Protein AF-A0A261BDX4-F1 (afdb_monomer_lite)

Secondary structure (DSSP, 8-state):
-----TTS---TTSHHHHH-SEEEEE--S---HHHHHHHHH---SEEEEE-S---HHHHHHHHHHHHHTTPPTT-EEEEE--TTTHHHHHHHHHHHHH----S---GGG-SEEEEEEETTEEEEEEEETTTTEEEEEEEETT---

pLDDT: mean 82.0, std 14.32, range [37.09, 96.88]

Organism: NCBI:txid1503980

Sequence (145 aa):
MFTSDLYDFIDLDHSIVHSSKNVVLSMNGTFTDASLLRLARLPNKDILFNCLLWEHDGIVDHIKYWIKNRKSVGTKSSFLFASHRLPRVLFKLWQQFNDTNLQEMDERSISSFTIPINSQSKICVYGVDEPKRLVVEVLSAMESI

Foldseek 3Di:
DDDDDPPDDPPCVDPCQQPDQEEEDQDDDDDDLVNLLSVLPRLHQYYEDNDADDDLVSVLSSVVSCLVVVPDASRKYKYFHDQPCVLVSQQVNCCVQVVDPDDDDDSNVDQWDWHDSDQFKIWIWGFDVVRTIIMTGIHTPPDDD

InterPro domains:
  IPR021942 Protein of unknown function DUF3557 [PF12078] (8-79)
  IPR021942 Protein of unknown function DUF3557 [PTHR31379] (11-138)

Radius of gyration: 15.18 Å; chains: 1; bounding box: 35×32×43 Å

Structure (mmCIF, N/CA/C/O backbone):
data_AF-A0A261BDX4-F1
#
_entry.id   AF-A0A261BDX4-F1
#
loop_
_atom_site.group_PDB
_atom_site.id
_atom_site.type_symbol
_atom_site.label_atom_id
_atom_site.label_alt_id
_atom_site.label_comp_id
_atom_site.label_asym_id
_atom_site.label_entity_id
_atom_site.label_seq_id
_atom_site.pdbx_PDB_ins_code
_atom_site.Cartn_x
_atom_site.Cartn_y
_atom_site.Cartn_z
_atom_site.occupancy
_atom_site.B_iso_or_equiv
_atom_site.auth_seq_id
_atom_site.auth_comp_id
_atom_site.auth_asym_id
_atom_site.auth_atom_id
_atom_site.pdbx_PDB_model_num
ATOM 1 N N . MET A 1 1 ? 4.383 -15.586 -15.333 1.00 39.06 1 MET A N 1
ATOM 2 C CA . MET A 1 1 ? 4.923 -14.324 -14.790 1.00 39.06 1 MET A CA 1
ATOM 3 C C . MET A 1 1 ? 5.216 -13.445 -15.991 1.00 39.06 1 MET A C 1
ATOM 5 O O . MET A 1 1 ? 5.980 -13.882 -16.837 1.00 39.06 1 MET A O 1
ATOM 9 N N . PHE A 1 2 ? 4.520 -12.317 -16.143 1.00 40.88 2 PHE A N 1
ATOM 10 C CA . PHE A 1 2 ? 4.769 -11.376 -17.241 1.00 40.88 2 PHE A CA 1
ATOM 11 C C . PHE A 1 2 ? 5.852 -10.393 -16.792 1.00 40.88 2 PHE A C 1
ATOM 13 O O . PHE A 1 2 ? 5.712 -9.784 -15.734 1.00 40.88 2 PHE A O 1
ATOM 20 N N . THR A 1 3 ? 6.933 -10.279 -17.560 1.00 37.91 3 THR A N 1
ATOM 21 C CA . THR A 1 3 ? 8.023 -9.318 -17.338 1.00 37.91 3 THR A CA 1
ATOM 22 C C . THR A 1 3 ? 8.341 -8.649 -18.673 1.00 37.91 3 THR A C 1
ATOM 24 O O . THR A 1 3 ? 8.559 -9.355 -19.653 1.00 37.91 3 THR A O 1
ATOM 27 N N . SER A 1 4 ? 8.329 -7.316 -18.714 1.00 40.97 4 SER A N 1
ATOM 28 C CA . SER A 1 4 ? 8.647 -6.497 -19.893 1.00 40.97 4 SER A CA 1
ATOM 29 C C . SER A 1 4 ? 9.769 -5.531 -19.532 1.00 40.97 4 SER A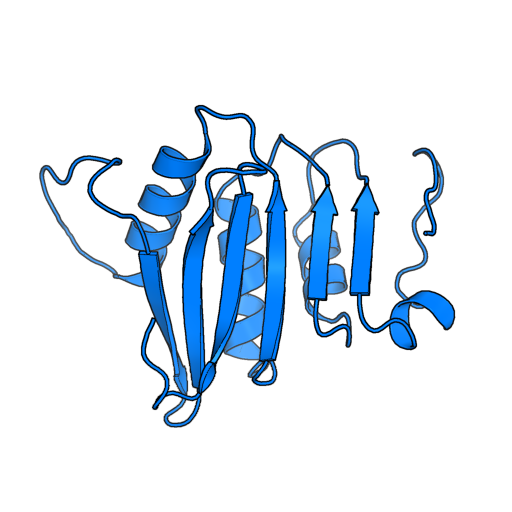 C 1
ATOM 31 O O . SER A 1 4 ? 9.707 -4.916 -18.465 1.00 40.97 4 SER A O 1
ATOM 33 N N . ASP A 1 5 ? 10.760 -5.388 -20.412 1.00 37.09 5 ASP A N 1
ATOM 34 C CA . ASP A 1 5 ? 11.854 -4.425 -20.261 1.00 37.09 5 ASP A CA 1
ATOM 35 C C . ASP A 1 5 ? 11.446 -3.039 -20.804 1.00 37.09 5 ASP A C 1
ATOM 37 O O . ASP A 1 5 ? 10.697 -2.915 -21.773 1.00 37.09 5 ASP A O 1
ATOM 41 N N . LEU A 1 6 ? 11.883 -1.982 -20.110 1.00 48.84 6 LEU A N 1
ATOM 42 C CA . LEU A 1 6 ? 11.364 -0.614 -20.213 1.00 48.84 6 LEU A CA 1
ATOM 43 C C . LEU A 1 6 ? 11.908 0.182 -21.413 1.00 48.84 6 LEU A C 1
ATOM 45 O O . LEU A 1 6 ? 12.952 0.815 -21.306 1.00 48.84 6 LEU A O 1
ATOM 49 N N . TYR A 1 7 ? 11.118 0.239 -22.484 1.00 44.53 7 TYR A N 1
ATOM 50 C CA . TYR A 1 7 ? 10.762 1.477 -23.214 1.00 44.53 7 TYR A CA 1
ATOM 51 C C . TYR A 1 7 ? 9.301 1.455 -23.703 1.00 44.53 7 TYR A C 1
ATOM 53 O O . TY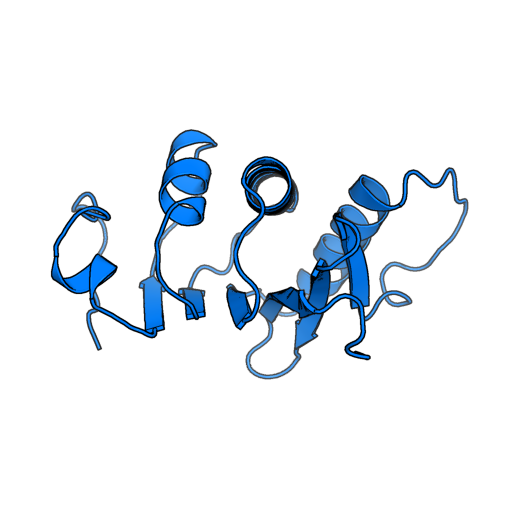R A 1 7 ? 8.776 2.484 -24.131 1.00 44.53 7 TYR A O 1
ATOM 61 N N . ASP A 1 8 ? 8.621 0.314 -23.572 1.00 50.09 8 ASP A N 1
ATOM 62 C CA . ASP A 1 8 ? 7.213 0.166 -23.906 1.00 50.09 8 ASP A CA 1
ATOM 63 C C . ASP A 1 8 ? 6.320 0.717 -22.789 1.00 50.09 8 ASP A C 1
ATOM 65 O O . ASP A 1 8 ? 6.452 0.382 -21.607 1.00 50.09 8 ASP A O 1
ATOM 69 N N . PHE A 1 9 ? 5.382 1.582 -23.173 1.00 62.47 9 PHE A N 1
ATOM 70 C CA . PHE A 1 9 ? 4.277 1.993 -22.316 1.00 62.47 9 PHE A CA 1
ATOM 71 C C . PHE A 1 9 ? 3.510 0.729 -21.900 1.00 62.47 9 PHE A C 1
ATOM 73 O O . PHE A 1 9 ? 2.918 0.062 -22.745 1.00 62.47 9 PHE A O 1
ATOM 80 N N . ILE A 1 10 ? 3.506 0.387 -20.607 1.00 69.94 10 ILE A N 1
ATOM 81 C CA . ILE A 1 10 ? 2.668 -0.711 -20.114 1.00 69.94 10 ILE A CA 1
ATOM 82 C C . ILE A 1 10 ? 1.207 -0.316 -20.342 1.00 69.94 10 ILE A C 1
ATOM 84 O O . ILE A 1 10 ? 0.717 0.667 -19.770 1.00 69.94 10 ILE A O 1
ATOM 88 N N . ASP A 1 11 ? 0.505 -1.094 -21.163 1.00 79.38 11 ASP A N 1
ATOM 89 C CA . ASP A 1 11 ? -0.940 -0.980 -21.302 1.00 79.38 11 ASP A CA 1
ATOM 90 C C . ASP A 1 11 ? -1.621 -1.585 -20.068 1.00 79.38 11 ASP A C 1
ATOM 92 O O . ASP A 1 11 ? -1.895 -2.783 -19.983 1.00 79.38 11 ASP A O 1
ATOM 96 N N . LEU A 1 12 ? -1.858 -0.732 -19.070 1.00 80.44 12 LEU A N 1
ATOM 97 C CA . LEU A 1 12 ? -2.562 -1.099 -17.841 1.00 80.44 12 LEU A CA 1
ATOM 98 C C . LEU A 1 12 ? -4.027 -1.484 -18.088 1.00 80.44 12 LEU A C 1
ATOM 100 O O . LEU A 1 12 ? -4.613 -2.139 -17.231 1.00 80.44 12 LEU A O 1
ATOM 104 N N . ASP A 1 13 ? -4.589 -1.099 -19.237 1.00 83.12 13 ASP A N 1
ATOM 105 C CA . ASP A 1 13 ? -5.966 -1.388 -19.629 1.00 83.12 13 ASP A CA 1
ATOM 106 C C . ASP A 1 13 ? -6.067 -2.711 -20.424 1.00 83.12 13 ASP A C 1
ATOM 108 O O . ASP A 1 13 ? -7.161 -3.155 -20.789 1.00 83.12 13 ASP A O 1
ATOM 112 N N . HIS A 1 14 ? -4.938 -3.396 -20.643 1.00 86.00 14 HIS A N 1
ATOM 113 C CA . HIS A 1 14 ? -4.902 -4.691 -21.309 1.00 86.00 14 HIS A CA 1
ATOM 114 C C . HIS A 1 14 ? -5.667 -5.754 -20.500 1.00 86.00 14 HIS A C 1
ATOM 116 O O . HIS A 1 14 ? -5.492 -5.904 -19.287 1.00 86.00 14 HIS A O 1
ATOM 122 N N . SER A 1 15 ? -6.468 -6.571 -21.192 1.00 86.62 15 SER A N 1
ATOM 123 C CA . SER A 1 15 ? -7.354 -7.586 -20.590 1.00 86.62 15 SER A CA 1
ATOM 124 C C . SER A 1 15 ? -6.649 -8.495 -19.578 1.00 86.62 15 SER A C 1
ATOM 126 O O . SER A 1 15 ? -7.189 -8.773 -18.509 1.00 86.62 15 SER A O 1
ATOM 128 N N . ILE A 1 16 ? -5.413 -8.899 -19.883 1.00 87.25 16 ILE A N 1
ATOM 129 C CA . ILE A 1 16 ? -4.600 -9.756 -19.015 1.00 87.25 16 ILE A CA 1
ATOM 130 C C . ILE A 1 16 ? -4.238 -9.110 -17.677 1.00 87.25 16 ILE A C 1
ATOM 132 O O . ILE A 1 16 ? -4.145 -9.807 -16.666 1.00 87.25 16 ILE A O 1
ATOM 136 N N . VAL A 1 17 ? -4.053 -7.787 -17.651 1.00 85.38 17 VAL A N 1
ATOM 137 C CA . VAL A 1 17 ? -3.796 -7.043 -16.418 1.00 85.38 17 VAL A CA 1
ATOM 138 C C . VAL A 1 17 ? -5.065 -7.084 -15.580 1.00 85.38 17 VAL A C 1
ATOM 140 O O . VAL A 1 17 ? -5.015 -7.496 -14.427 1.00 85.38 17 VAL A O 1
ATOM 143 N N . HIS A 1 18 ? -6.221 -6.782 -16.173 1.00 87.19 18 HIS A N 1
ATOM 144 C CA . HIS A 1 18 ? -7.503 -6.760 -15.465 1.00 87.19 18 HIS A CA 1
ATOM 145 C C . HIS A 1 18 ? -7.959 -8.134 -14.955 1.00 87.19 18 HIS A C 1
ATOM 147 O O . HIS A 1 18 ? -8.551 -8.217 -13.880 1.00 87.19 18 HIS A O 1
ATOM 153 N N . SER A 1 19 ? -7.685 -9.213 -15.693 1.00 87.88 19 SER A N 1
ATOM 154 C CA . SER A 1 19 ? -8.077 -10.571 -15.296 1.00 87.88 19 SER A CA 1
ATOM 155 C C . SER A 1 19 ? -7.135 -11.209 -14.273 1.00 87.88 19 SER A C 1
ATOM 157 O O . SER A 1 19 ? -7.466 -12.239 -13.686 1.00 87.88 19 SER A O 1
ATOM 159 N N . SER A 1 20 ? -5.938 -10.653 -14.076 1.00 89.44 20 SER A N 1
ATOM 160 C CA . SER A 1 20 ? -4.945 -11.231 -13.171 1.00 89.44 20 SER A CA 1
ATOM 161 C C . SER A 1 20 ? -5.326 -11.011 -11.708 1.00 89.44 20 SER A C 1
ATOM 163 O O . SER A 1 20 ? -5.730 -9.927 -11.301 1.00 89.44 20 SER A O 1
ATOM 165 N N . LYS A 1 21 ? -5.149 -12.022 -10.855 1.00 87.31 21 LYS A N 1
ATOM 166 C CA . LYS A 1 21 ? -5.317 -11.827 -9.404 1.00 87.31 21 LYS A CA 1
ATOM 167 C C . LYS A 1 21 ? -4.159 -11.018 -8.810 1.00 87.31 21 LYS A C 1
ATOM 169 O O . LYS A 1 21 ? -4.389 -10.108 -8.014 1.00 87.31 21 LYS A O 1
ATOM 174 N N . ASN A 1 22 ? -2.946 -11.366 -9.240 1.00 90.81 22 ASN A N 1
ATOM 175 C CA . ASN A 1 22 ? -1.688 -10.805 -8.768 1.00 90.81 22 ASN A CA 1
ATOM 176 C C . ASN A 1 22 ? -0.950 -10.168 -9.945 1.00 90.81 22 ASN A C 1
ATOM 178 O O . ASN A 1 22 ? -0.796 -10.812 -10.985 1.00 90.81 22 ASN A O 1
ATOM 182 N N . VAL A 1 23 ? -0.461 -8.945 -9.771 1.00 89.88 23 VAL A N 1
ATOM 183 C CA . VAL A 1 23 ? 0.308 -8.231 -10.796 1.00 89.88 23 VAL A CA 1
ATOM 184 C C . VAL A 1 23 ? 1.650 -7.820 -10.214 1.00 89.88 23 VAL A C 1
ATOM 186 O O . VAL A 1 23 ? 1.712 -7.254 -9.128 1.00 89.88 23 VAL A O 1
ATOM 189 N N . VAL A 1 24 ? 2.730 -8.102 -10.940 1.00 89.88 24 VAL A N 1
ATOM 190 C CA . VAL A 1 24 ? 4.070 -7.605 -10.615 1.00 89.88 24 VAL A CA 1
ATOM 191 C C . VAL A 1 24 ? 4.448 -6.588 -11.673 1.00 89.88 24 VAL A C 1
ATOM 193 O O . VAL A 1 24 ? 4.457 -6.903 -12.859 1.00 89.88 24 VAL A O 1
ATOM 196 N N . LEU A 1 25 ? 4.755 -5.374 -11.239 1.00 84.88 25 LEU A N 1
ATOM 197 C CA . LEU A 1 25 ? 5.161 -4.285 -12.110 1.00 84.88 25 LEU A CA 1
ATOM 198 C C . LEU A 1 25 ? 6.619 -3.943 -11.814 1.00 84.88 25 LEU A C 1
ATOM 200 O O . LEU A 1 25 ? 6.921 -3.285 -10.817 1.00 84.88 25 LEU A O 1
ATOM 204 N N . SER A 1 26 ? 7.515 -4.424 -12.674 1.00 81.12 26 SER A N 1
ATOM 205 C CA . SER A 1 26 ? 8.933 -4.057 -12.671 1.00 81.12 26 SER A CA 1
ATOM 206 C C . SER A 1 26 ? 9.097 -2.758 -13.447 1.00 81.12 26 SER A C 1
ATOM 208 O O . SER A 1 26 ? 8.807 -2.716 -14.638 1.00 81.12 26 SER A O 1
ATOM 210 N N . MET A 1 27 ? 9.489 -1.682 -12.766 1.00 71.44 27 MET A N 1
ATOM 211 C CA . MET A 1 27 ? 9.495 -0.335 -13.346 1.00 71.44 27 MET A CA 1
ATOM 212 C C . MET A 1 27 ? 10.758 0.426 -12.930 1.00 71.44 27 MET A C 1
ATOM 214 O O . MET A 1 27 ? 11.110 0.429 -11.751 1.00 71.44 27 MET A O 1
ATOM 218 N N . ASN A 1 28 ? 11.418 1.102 -13.877 1.00 62.91 28 ASN A N 1
ATOM 219 C CA . ASN A 1 28 ? 12.572 1.965 -13.608 1.00 62.91 28 ASN A CA 1
ATOM 220 C C . ASN A 1 28 ? 12.117 3.420 -13.414 1.00 62.91 28 ASN A C 1
ATOM 222 O O . ASN A 1 28 ? 11.723 4.068 -14.376 1.00 62.91 28 ASN A O 1
ATOM 226 N N . GLY A 1 29 ? 12.258 3.950 -12.196 1.00 58.78 29 GLY A N 1
ATOM 227 C CA . GLY A 1 29 ? 12.254 5.397 -11.937 1.00 58.78 29 GLY A CA 1
ATOM 228 C C . GLY A 1 29 ? 10.893 6.113 -11.931 1.00 58.78 29 GLY A C 1
ATOM 229 O O . GLY A 1 29 ? 9.898 5.625 -12.448 1.00 58.78 29 GLY A O 1
ATOM 230 N N . THR A 1 30 ? 10.902 7.268 -11.256 1.00 55.16 30 THR A N 1
ATOM 231 C CA . THR A 1 30 ? 9.830 8.230 -10.913 1.00 55.16 30 THR A CA 1
ATOM 232 C C . THR A 1 30 ? 8.449 8.049 -11.544 1.00 55.16 30 THR A C 1
ATOM 234 O O . THR A 1 30 ? 8.264 8.176 -12.753 1.00 55.16 30 THR A O 1
ATOM 237 N N . PHE A 1 31 ? 7.447 7.908 -10.676 1.00 62.28 31 PHE A N 1
ATOM 238 C CA . PHE A 1 31 ? 6.046 7.977 -11.062 1.00 62.28 31 PHE A CA 1
ATOM 239 C C . PHE A 1 31 ? 5.589 9.423 -11.127 1.00 62.28 31 PHE A C 1
ATOM 241 O O . PHE A 1 31 ? 5.838 10.199 -10.210 1.00 62.28 31 PHE A O 1
ATOM 248 N N . THR A 1 32 ? 4.867 9.755 -12.188 1.00 64.50 32 THR A N 1
ATOM 249 C CA . THR A 1 32 ? 4.002 10.930 -12.173 1.00 64.50 32 THR A CA 1
ATOM 250 C C . THR A 1 32 ? 2.734 10.605 -11.387 1.00 64.50 32 THR A C 1
ATOM 252 O O . THR A 1 32 ? 2.300 9.446 -11.338 1.00 64.50 32 THR A O 1
ATOM 255 N N . ASP A 1 33 ? 2.086 11.631 -10.843 1.00 61.84 33 ASP A N 1
ATOM 256 C CA . ASP A 1 33 ? 0.779 11.513 -10.185 1.00 61.84 33 ASP A CA 1
ATOM 257 C C . ASP A 1 33 ? -0.239 10.803 -11.096 1.00 61.84 33 ASP A C 1
ATOM 259 O O . ASP A 1 33 ? -1.047 9.991 -10.643 1.00 61.84 33 ASP A O 1
ATOM 263 N N . ALA A 1 34 ? -0.152 11.033 -12.413 1.00 69.81 34 ALA A N 1
ATOM 264 C CA . ALA A 1 34 ? -0.988 10.377 -13.416 1.00 69.81 34 ALA A CA 1
ATOM 265 C C . ALA A 1 34 ? -0.759 8.855 -13.482 1.00 69.81 34 ALA A C 1
ATOM 267 O O . ALA A 1 34 ? -1.727 8.093 -13.555 1.00 69.81 34 ALA A O 1
ATOM 268 N N . SER A 1 35 ? 0.494 8.394 -13.422 1.00 72.50 35 SER A N 1
ATOM 269 C CA . SER A 1 35 ? 0.813 6.962 -13.403 1.00 72.50 35 SER A CA 1
ATOM 270 C C . SER A 1 35 ? 0.314 6.301 -12.119 1.00 72.50 35 SER A C 1
ATOM 272 O O . SER A 1 35 ? -0.338 5.262 -12.186 1.00 72.50 35 SER A O 1
ATOM 274 N N . LEU A 1 36 ? 0.527 6.924 -10.956 1.00 69.00 36 LEU A N 1
ATOM 275 C CA . LEU A 1 36 ? 0.027 6.409 -9.673 1.00 69.00 36 LEU A CA 1
ATOM 276 C C . LEU A 1 36 ? -1.496 6.324 -9.641 1.00 69.00 36 LEU A C 1
ATOM 278 O O . LEU A 1 36 ? -2.048 5.342 -9.146 1.00 69.00 36 LEU A O 1
ATOM 282 N N . LEU A 1 37 ? -2.174 7.312 -10.226 1.00 71.12 37 LEU A N 1
ATOM 283 C CA . LEU A 1 37 ? -3.625 7.330 -10.344 1.00 71.12 37 LEU A CA 1
ATOM 284 C C . LEU A 1 37 ? -4.149 6.171 -11.201 1.00 71.12 37 LEU A C 1
ATOM 286 O O . LEU A 1 37 ? -5.129 5.525 -10.824 1.00 71.12 37 LEU A O 1
ATOM 290 N N . ARG A 1 38 ? -3.503 5.888 -12.341 1.00 79.50 38 ARG A N 1
ATOM 291 C CA . ARG A 1 38 ? -3.841 4.728 -13.185 1.00 79.50 38 ARG A CA 1
ATOM 292 C C . ARG A 1 38 ? -3.593 3.416 -12.445 1.00 79.50 38 ARG A C 1
ATOM 294 O O . ARG A 1 38 ? -4.457 2.547 -12.444 1.00 79.50 38 ARG A O 1
ATOM 301 N N . LEU A 1 39 ? -2.469 3.304 -11.743 1.00 80.88 39 LEU A N 1
ATOM 302 C CA . LEU A 1 39 ? -2.131 2.120 -10.950 1.00 80.88 39 LEU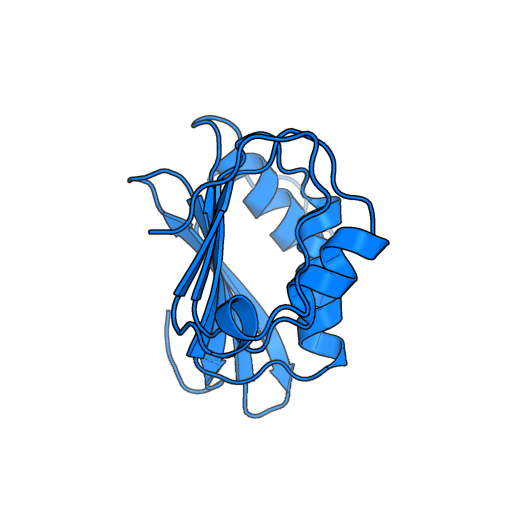 A CA 1
ATOM 303 C C . LEU A 1 39 ? -3.119 1.888 -9.802 1.00 80.88 39 LEU A C 1
ATOM 305 O O . LEU A 1 39 ? -3.497 0.756 -9.518 1.00 80.88 39 LEU A O 1
ATOM 309 N N . ALA A 1 40 ? -3.598 2.951 -9.161 1.00 79.56 40 ALA A N 1
ATOM 310 C CA . ALA A 1 40 ? -4.547 2.840 -8.061 1.00 79.56 40 ALA A CA 1
ATOM 311 C C . ALA A 1 40 ? -5.949 2.368 -8.516 1.00 79.56 40 ALA A C 1
ATOM 313 O O . ALA A 1 40 ? -6.691 1.778 -7.716 1.00 79.56 40 ALA A O 1
ATOM 314 N N . ARG A 1 41 ? -6.292 2.566 -9.801 1.00 84.31 41 ARG A N 1
ATOM 315 C CA . ARG A 1 41 ? -7.539 2.099 -10.443 1.00 84.31 41 ARG A CA 1
ATOM 316 C C . ARG A 1 41 ? -7.558 0.613 -10.761 1.00 84.31 41 ARG A C 1
ATOM 318 O O . ARG A 1 41 ? -8.646 0.072 -10.937 1.00 84.31 41 ARG A O 1
ATOM 325 N N . LEU A 1 42 ? -6.396 -0.033 -10.813 1.00 86.12 42 LEU A N 1
ATOM 326 C CA . LEU A 1 42 ? -6.293 -1.437 -11.181 1.00 86.12 42 LEU A CA 1
ATOM 327 C C . LEU A 1 42 ? -7.239 -2.307 -10.331 1.00 86.12 42 LEU A C 1
ATOM 329 O O . LEU A 1 42 ? -7.269 -2.154 -9.100 1.00 86.12 42 LEU A O 1
ATOM 333 N N . PRO A 1 43 ? -8.022 -3.211 -10.950 1.00 84.50 43 PRO A N 1
ATOM 334 C CA . PRO A 1 43 ? -8.991 -4.042 -10.235 1.00 84.50 43 PRO A CA 1
ATOM 335 C C . PRO A 1 43 ? -8.320 -5.158 -9.420 1.00 84.50 43 PRO A C 1
ATOM 337 O O . PRO A 1 43 ? -8.985 -5.853 -8.651 1.00 84.50 43 PRO A O 1
ATOM 340 N N . ASN A 1 44 ? -7.009 -5.338 -9.594 1.00 90.62 44 ASN A N 1
ATOM 341 C CA . ASN A 1 44 ? -6.230 -6.402 -8.983 1.00 90.62 44 ASN A CA 1
ATOM 342 C C . ASN A 1 44 ? -6.250 -6.318 -7.455 1.00 90.62 44 ASN A C 1
ATOM 344 O O . ASN A 1 44 ? -6.219 -5.236 -6.863 1.00 90.62 44 ASN A O 1
ATOM 348 N N . LYS A 1 45 ? -6.272 -7.494 -6.823 1.00 88.00 45 LYS A N 1
ATOM 349 C CA . LYS A 1 45 ? -6.273 -7.618 -5.364 1.00 88.00 45 LYS A CA 1
ATOM 350 C C . LYS A 1 45 ? -4.871 -7.579 -4.772 1.00 88.00 45 LYS A C 1
ATOM 352 O O . LYS A 1 45 ? -4.745 -7.158 -3.634 1.00 88.00 45 LYS A O 1
ATOM 357 N N . ASP A 1 46 ? -3.843 -7.986 -5.511 1.00 93.31 46 ASP A N 1
ATOM 358 C CA . ASP A 1 46 ? -2.457 -7.955 -5.037 1.00 93.31 46 ASP A CA 1
ATOM 359 C C . ASP A 1 46 ? -1.546 -7.375 -6.121 1.00 93.31 46 ASP A C 1
ATOM 361 O O . ASP A 1 46 ? -1.426 -7.937 -7.214 1.00 93.31 46 ASP A O 1
ATOM 365 N N . ILE A 1 47 ? -0.936 -6.227 -5.843 1.00 91.38 47 ILE A N 1
ATOM 366 C CA . ILE A 1 47 ? -0.005 -5.568 -6.758 1.00 91.38 47 ILE A CA 1
ATOM 367 C C . ILE A 1 47 ? 1.348 -5.449 -6.068 1.00 91.38 47 ILE A C 1
ATOM 369 O O . ILE A 1 47 ? 1.467 -4.830 -5.012 1.00 91.38 47 ILE A O 1
ATOM 373 N N . LEU A 1 48 ? 2.385 -6.005 -6.688 1.00 91.50 48 LEU A N 1
ATOM 374 C CA . LEU A 1 48 ? 3.771 -5.814 -6.287 1.00 91.50 48 LEU A CA 1
ATOM 375 C C . LEU A 1 48 ? 4.444 -4.812 -7.217 1.00 91.50 48 LEU A C 1
ATOM 377 O O . LEU A 1 48 ? 4.660 -5.062 -8.402 1.00 91.50 48 LEU A O 1
ATOM 381 N N . PHE A 1 49 ? 4.840 -3.699 -6.634 1.00 88.50 49 PHE A N 1
ATOM 382 C CA . PHE A 1 49 ? 5.634 -2.668 -7.254 1.00 88.50 49 PHE A CA 1
ATOM 383 C C . PHE A 1 49 ? 7.126 -2.971 -7.067 1.00 88.50 49 PHE A C 1
ATOM 385 O O . PHE A 1 49 ? 7.729 -2.667 -6.032 1.00 88.50 49 PHE A O 1
ATOM 392 N N . ASN A 1 50 ? 7.721 -3.595 -8.084 1.00 86.75 50 ASN A N 1
ATOM 393 C CA . ASN A 1 50 ? 9.124 -3.994 -8.111 1.00 86.75 50 ASN A CA 1
ATOM 394 C C . ASN A 1 50 ? 10.003 -2.842 -8.629 1.00 86.75 50 ASN A C 1
ATOM 396 O O . ASN A 1 50 ? 10.484 -2.839 -9.760 1.00 86.75 50 ASN A O 1
ATOM 400 N N . CYS A 1 51 ? 10.156 -1.829 -7.781 1.00 79.06 51 CYS A N 1
ATOM 401 C CA . CYS A 1 51 ? 11.068 -0.696 -7.932 1.00 79.06 51 CYS A CA 1
ATOM 402 C C . CYS A 1 51 ? 11.623 -0.375 -6.540 1.00 79.06 51 CYS A C 1
ATOM 404 O O . CYS A 1 51 ? 10.907 -0.563 -5.565 1.00 79.06 51 CYS A O 1
ATOM 406 N N . LEU A 1 52 ? 12.872 0.088 -6.424 1.00 80.94 52 LEU A N 1
ATOM 407 C CA . LEU A 1 52 ? 13.519 0.359 -5.126 1.00 80.94 52 LEU A CA 1
ATOM 408 C C . LEU A 1 52 ? 13.574 1.853 -4.760 1.00 80.94 52 LEU A C 1
ATOM 410 O O . LEU A 1 52 ? 14.087 2.213 -3.698 1.00 80.94 52 LEU A O 1
ATOM 414 N N . LEU A 1 53 ? 13.080 2.724 -5.645 1.00 78.31 53 LEU A N 1
ATOM 415 C CA . LEU A 1 53 ? 13.251 4.180 -5.584 1.00 78.31 53 LEU A CA 1
ATOM 416 C C . LEU A 1 53 ? 11.943 4.921 -5.267 1.00 78.31 53 LEU A C 1
ATOM 418 O O . LEU A 1 53 ? 11.702 6.008 -5.784 1.00 78.31 53 LEU A O 1
ATOM 422 N N . TRP A 1 54 ? 11.088 4.338 -4.429 1.00 80.19 54 TRP A N 1
ATOM 423 C CA . TRP A 1 54 ? 9.837 4.979 -4.027 1.00 80.19 54 TRP A CA 1
ATOM 424 C C . TRP A 1 54 ? 10.079 6.161 -3.089 1.00 80.19 54 TRP A C 1
ATOM 426 O O . TRP A 1 54 ? 10.765 6.044 -2.069 1.00 80.19 54 TRP A O 1
ATOM 436 N N . GLU A 1 55 ? 9.454 7.287 -3.418 1.00 82.88 55 GLU A N 1
ATOM 437 C CA . GLU A 1 55 ? 9.299 8.421 -2.514 1.00 82.88 55 GLU A CA 1
ATOM 438 C C . GLU A 1 55 ? 7.955 8.341 -1.788 1.00 82.88 55 GLU A C 1
ATOM 440 O O . GLU A 1 55 ? 6.970 7.823 -2.316 1.00 82.88 55 GLU A O 1
ATOM 445 N N . HIS A 1 56 ? 7.919 8.867 -0.563 1.00 86.19 56 HIS A N 1
ATOM 446 C CA . HIS A 1 56 ? 6.717 8.852 0.271 1.00 86.19 56 HIS A CA 1
ATOM 447 C C . HIS A 1 56 ? 5.517 9.565 -0.374 1.00 86.19 56 HIS A C 1
ATOM 449 O O . HIS A 1 56 ? 4.413 9.039 -0.287 1.00 86.19 56 HIS A O 1
ATOM 455 N N . ASP A 1 57 ? 5.728 10.693 -1.063 1.00 85.44 57 ASP A N 1
ATOM 456 C CA . ASP A 1 57 ? 4.658 11.504 -1.666 1.00 85.44 57 ASP A CA 1
ATOM 457 C C . ASP A 1 57 ? 3.797 10.690 -2.642 1.00 85.44 57 ASP A C 1
ATOM 459 O O . ASP A 1 57 ? 2.572 10.678 -2.546 1.00 85.44 57 ASP A O 1
ATOM 463 N N . GLY A 1 58 ? 4.429 9.883 -3.499 1.00 83.75 58 GLY A N 1
ATOM 464 C CA . GLY A 1 58 ? 3.693 9.034 -4.435 1.00 83.75 58 GLY A CA 1
ATOM 465 C C . GLY A 1 58 ? 2.849 7.952 -3.746 1.00 83.75 58 GLY A C 1
ATOM 466 O O . GLY A 1 58 ? 1.763 7.596 -4.207 1.00 83.75 58 GLY A O 1
ATOM 467 N N . ILE A 1 59 ? 3.315 7.440 -2.604 1.00 89.25 59 ILE A N 1
ATOM 468 C CA . ILE A 1 59 ? 2.559 6.466 -1.805 1.00 89.25 59 ILE A CA 1
ATOM 469 C C . ILE A 1 59 ? 1.406 7.164 -1.068 1.00 89.25 59 ILE A C 1
ATOM 471 O O . ILE A 1 59 ? 0.313 6.599 -0.984 1.00 89.25 59 ILE A O 1
ATOM 475 N N . VAL A 1 60 ? 1.602 8.402 -0.595 1.00 90.69 60 VAL A N 1
ATOM 476 C CA . VAL A 1 60 ? 0.527 9.233 -0.024 1.00 90.69 60 VAL A CA 1
ATOM 477 C C . VAL A 1 60 ? -0.603 9.403 -1.036 1.00 90.69 60 VAL A C 1
ATOM 479 O O . VAL A 1 60 ? -1.761 9.167 -0.692 1.00 90.69 60 VAL A O 1
ATOM 482 N N . ASP A 1 61 ? -0.292 9.753 -2.283 1.00 87.75 61 ASP A N 1
ATOM 483 C CA . ASP A 1 61 ? -1.311 9.959 -3.317 1.00 87.75 61 ASP A CA 1
ATOM 484 C C . ASP A 1 61 ? -2.039 8.668 -3.693 1.00 87.75 61 ASP A C 1
ATOM 486 O O . ASP A 1 61 ? -3.265 8.663 -3.858 1.00 87.75 61 ASP A O 1
ATOM 490 N N . HIS A 1 62 ? -1.317 7.545 -3.736 1.00 89.00 62 HIS A N 1
ATOM 491 C CA . HIS A 1 62 ? -1.916 6.223 -3.907 1.00 89.00 62 HIS A CA 1
ATOM 492 C C . HIS A 1 62 ? -2.941 5.915 -2.800 1.00 89.00 62 HIS A C 1
ATOM 494 O O . HIS A 1 62 ? -4.080 5.532 -3.088 1.00 89.00 62 HIS A O 1
ATOM 500 N N . ILE A 1 63 ? -2.569 6.142 -1.536 1.00 93.12 63 ILE A N 1
ATOM 501 C CA . ILE A 1 63 ? -3.436 5.934 -0.369 1.00 93.12 63 ILE A CA 1
ATOM 502 C C . ILE A 1 63 ? -4.637 6.890 -0.397 1.00 93.12 63 ILE A C 1
ATOM 504 O O . ILE A 1 63 ? -5.778 6.451 -0.243 1.00 93.12 63 ILE A O 1
ATOM 508 N N . LYS A 1 64 ? -4.420 8.188 -0.651 1.00 92.25 64 LYS A N 1
ATOM 509 C CA . LYS A 1 64 ? -5.497 9.188 -0.766 1.00 92.25 64 LYS A CA 1
ATOM 510 C C . LYS A 1 64 ? -6.498 8.807 -1.852 1.00 92.25 64 LYS A C 1
ATOM 512 O O . LYS A 1 64 ? -7.707 8.943 -1.651 1.00 92.25 64 LYS A O 1
ATOM 517 N N . TYR A 1 65 ? -6.026 8.283 -2.984 1.00 90.56 65 TYR A N 1
ATOM 518 C CA . TYR A 1 65 ? -6.915 7.775 -4.022 1.00 90.56 65 TYR A CA 1
ATOM 519 C C . TYR A 1 65 ? -7.744 6.584 -3.535 1.00 90.56 65 TYR A C 1
ATOM 521 O O . TYR A 1 65 ? -8.955 6.549 -3.765 1.00 90.56 65 TYR A O 1
ATOM 529 N N . TRP A 1 66 ? -7.136 5.620 -2.843 1.00 93.56 66 TRP A N 1
ATOM 530 C CA . TRP A 1 66 ? -7.867 4.483 -2.276 1.00 93.56 66 TRP A CA 1
ATOM 531 C C . TRP A 1 66 ? -8.940 4.911 -1.277 1.00 93.56 66 TRP A C 1
ATOM 533 O O . TRP A 1 66 ? -10.055 4.393 -1.342 1.00 93.56 66 TRP A O 1
ATOM 543 N N . ILE A 1 67 ? -8.642 5.891 -0.421 1.00 93.75 67 ILE A N 1
ATOM 544 C CA . ILE A 1 67 ? -9.614 6.479 0.510 1.00 93.75 67 ILE A CA 1
ATOM 545 C C . ILE A 1 67 ? -10.767 7.118 -0.271 1.00 93.75 67 ILE A C 1
ATOM 547 O O . ILE A 1 67 ? -11.928 6.754 -0.074 1.00 93.75 67 ILE A O 1
ATOM 551 N N . LYS A 1 68 ? -10.453 8.013 -1.218 1.00 92.69 68 LYS A N 1
ATOM 552 C CA . LYS A 1 68 ? -11.445 8.740 -2.027 1.00 92.69 68 LYS A CA 1
ATOM 553 C C . LYS A 1 68 ? -12.401 7.803 -2.770 1.00 92.69 68 LYS A C 1
ATOM 555 O O . LYS A 1 68 ? -13.590 8.093 -2.861 1.00 92.69 68 LYS A O 1
ATOM 560 N N . ASN A 1 69 ? -11.890 6.692 -3.297 1.00 90.75 69 ASN A N 1
ATOM 561 C CA . ASN A 1 69 ? -12.665 5.754 -4.116 1.00 90.75 69 ASN A CA 1
ATOM 562 C C . ASN A 1 69 ? -13.153 4.529 -3.335 1.00 90.75 69 ASN A C 1
ATOM 564 O O . ASN A 1 69 ? -13.694 3.611 -3.943 1.00 90.75 69 ASN A O 1
ATOM 568 N N . ARG A 1 70 ? -12.968 4.506 -2.007 1.00 91.94 70 ARG A N 1
ATOM 569 C CA . ARG A 1 70 ? -13.362 3.396 -1.129 1.00 91.94 70 ARG A CA 1
ATOM 570 C C . ARG A 1 70 ? -12.878 2.047 -1.659 1.00 91.94 70 ARG A C 1
ATOM 572 O O . ARG A 1 70 ? -13.680 1.148 -1.920 1.00 91.94 70 ARG A O 1
ATOM 579 N N . LYS A 1 71 ? -11.562 1.933 -1.868 1.00 93.56 71 LYS A N 1
ATOM 580 C CA . LYS A 1 71 ? -10.931 0.710 -2.381 1.00 93.56 71 LYS A CA 1
ATOM 581 C C . LYS A 1 71 ? -11.444 -0.509 -1.609 1.00 93.56 71 LYS A C 1
ATOM 583 O O . LYS A 1 71 ? -11.619 -0.463 -0.397 1.00 93.56 71 LYS A O 1
ATOM 588 N N . SER A 1 72 ? -11.721 -1.592 -2.330 1.00 92.75 72 SER A N 1
ATOM 589 C CA . SER A 1 72 ? -12.362 -2.776 -1.757 1.00 92.75 72 SER A CA 1
ATOM 590 C C . SER A 1 72 ? -11.484 -3.497 -0.730 1.00 92.75 72 SER A C 1
ATOM 592 O O . SER A 1 72 ? -10.272 -3.599 -0.927 1.00 92.75 72 SER A O 1
ATOM 594 N N . VAL A 1 73 ? -12.105 -4.087 0.292 1.00 94.50 73 VAL A N 1
ATOM 595 C CA . VAL A 1 73 ? -11.437 -4.963 1.271 1.00 94.50 73 VAL A CA 1
ATOM 596 C C . VAL A 1 73 ? -10.717 -6.130 0.578 1.00 94.50 73 VAL A C 1
ATOM 598 O O . VAL A 1 73 ? -11.146 -6.621 -0.479 1.00 94.50 73 VAL A O 1
ATOM 601 N N . GLY A 1 74 ? -9.582 -6.533 1.150 1.00 92.75 74 GLY A N 1
ATOM 602 C CA . GLY A 1 74 ? -8.686 -7.563 0.629 1.00 92.75 74 GLY A CA 1
ATOM 603 C C . GLY A 1 74 ? -7.818 -7.098 -0.541 1.00 92.75 74 GLY A C 1
ATOM 604 O O . GLY A 1 74 ? -7.247 -7.936 -1.234 1.00 92.75 74 GLY A O 1
ATOM 605 N N . THR A 1 75 ? -7.764 -5.789 -0.818 1.00 94.25 75 THR A N 1
ATOM 606 C CA . THR A 1 75 ? -6.830 -5.232 -1.809 1.00 94.25 75 THR A CA 1
ATOM 607 C C . THR A 1 75 ? -5.522 -4.854 -1.130 1.00 94.25 75 THR A C 1
ATOM 609 O O . THR A 1 75 ? -5.543 -4.206 -0.088 1.00 94.25 75 THR A O 1
ATOM 612 N N . LYS A 1 76 ? -4.397 -5.195 -1.752 1.00 95.31 76 LYS A N 1
ATOM 613 C CA . LYS A 1 76 ? -3.050 -4.991 -1.242 1.00 95.31 76 LYS A CA 1
ATOM 614 C C . LYS A 1 76 ? -2.116 -4.467 -2.333 1.00 95.31 76 LYS A C 1
ATOM 616 O O . LYS A 1 76 ? -2.115 -4.958 -3.460 1.00 95.31 76 LYS A O 1
ATOM 621 N N . SER A 1 77 ? -1.294 -3.497 -1.955 1.00 93.81 77 SER A N 1
ATOM 622 C CA . SER A 1 77 ? -0.188 -2.954 -2.737 1.00 93.81 77 SER A CA 1
ATOM 623 C C . SER A 1 77 ? 1.096 -3.118 -1.934 1.00 93.81 77 SER A C 1
ATOM 625 O O . SER A 1 77 ? 1.173 -2.693 -0.784 1.00 93.81 77 SER A O 1
ATOM 627 N N . SER A 1 78 ? 2.107 -3.737 -2.530 1.00 93.94 78 SER A N 1
ATOM 628 C CA . SER A 1 78 ? 3.429 -3.931 -1.935 1.00 93.94 78 SER A CA 1
ATOM 629 C C . SER A 1 78 ? 4.467 -3.122 -2.699 1.00 93.94 78 SER A C 1
ATOM 631 O O . SER A 1 78 ? 4.572 -3.266 -3.911 1.00 93.94 78 SER A O 1
ATOM 633 N N . PHE A 1 79 ? 5.274 -2.331 -2.002 1.00 91.38 79 PHE A N 1
ATOM 634 C CA . PHE A 1 79 ? 6.341 -1.514 -2.577 1.00 91.38 79 PHE A CA 1
ATOM 635 C C . PHE A 1 79 ? 7.684 -2.030 -2.075 1.00 91.38 79 PHE A C 1
ATOM 637 O O . PHE A 1 79 ? 7.932 -2.000 -0.869 1.00 91.38 79 PHE A O 1
ATOM 644 N N . LEU A 1 80 ? 8.539 -2.533 -2.968 1.00 90.00 80 LEU A N 1
ATOM 645 C CA . LEU A 1 80 ? 9.880 -2.966 -2.570 1.00 90.00 80 LEU A CA 1
ATOM 646 C C . LEU A 1 80 ? 10.749 -1.762 -2.196 1.00 90.00 80 LEU A C 1
ATOM 648 O O . LEU A 1 80 ? 10.631 -0.687 -2.774 1.00 90.00 80 LEU A O 1
ATOM 652 N N . PHE A 1 81 ? 11.648 -1.938 -1.233 1.00 82.94 81 PHE A N 1
ATOM 653 C CA . PHE A 1 81 ? 12.552 -0.877 -0.798 1.00 82.94 81 PHE A CA 1
ATOM 654 C C . PHE A 1 81 ? 13.987 -1.371 -0.680 1.00 82.94 81 PHE A C 1
ATOM 656 O O . PHE A 1 81 ? 14.249 -2.488 -0.238 1.00 82.94 81 PHE A O 1
ATOM 663 N N . ALA A 1 82 ? 14.935 -0.482 -0.985 1.00 77.25 82 ALA A N 1
ATOM 664 C CA . ALA A 1 82 ? 16.297 -0.639 -0.494 1.00 77.25 82 ALA A CA 1
ATOM 665 C C . ALA A 1 82 ? 16.304 -0.591 1.046 1.00 77.25 82 ALA A C 1
ATOM 667 O O . ALA A 1 82 ? 15.553 0.165 1.670 1.00 77.25 82 ALA A O 1
ATOM 668 N N . SER A 1 83 ? 17.172 -1.390 1.667 1.00 68.81 83 SER A N 1
ATOM 669 C CA . SER A 1 83 ? 17.020 -1.813 3.064 1.00 68.81 83 SER A CA 1
ATOM 670 C C . SER A 1 83 ? 16.999 -0.701 4.123 1.00 68.81 83 SER A C 1
ATOM 672 O O . SER A 1 83 ? 16.406 -0.886 5.189 1.00 68.81 83 SER A O 1
ATOM 674 N N . HIS A 1 84 ? 17.605 0.447 3.828 1.00 78.62 84 HIS A N 1
ATOM 675 C CA . HIS A 1 84 ? 17.730 1.597 4.727 1.00 78.62 84 HIS A CA 1
ATOM 676 C C . HIS A 1 84 ? 16.600 2.630 4.583 1.00 78.62 84 HIS A C 1
ATOM 678 O O . HIS A 1 84 ? 16.501 3.539 5.400 1.00 78.62 84 HIS A O 1
ATOM 684 N N . ARG A 1 85 ? 15.755 2.533 3.546 1.00 84.00 85 ARG A N 1
ATOM 685 C CA . ARG A 1 85 ? 14.761 3.575 3.227 1.00 84.00 85 ARG A CA 1
ATOM 686 C C . ARG A 1 85 ? 13.401 3.358 3.883 1.00 84.00 85 ARG A C 1
ATOM 688 O O . ARG A 1 85 ? 12.699 4.333 4.138 1.00 84.00 85 ARG A O 1
ATOM 695 N N . LEU A 1 86 ? 13.034 2.101 4.136 1.00 87.94 86 LEU A N 1
ATOM 696 C CA . LEU A 1 86 ? 11.689 1.731 4.580 1.00 87.94 86 LEU A CA 1
ATOM 697 C C . LEU A 1 86 ? 11.257 2.430 5.888 1.00 87.94 86 LEU A C 1
ATOM 699 O O . LEU A 1 86 ? 10.184 3.030 5.861 1.00 87.94 86 LEU A O 1
ATOM 703 N N . PRO A 1 87 ? 12.054 2.443 6.981 1.00 88.12 87 PRO A N 1
ATOM 704 C CA . PRO A 1 87 ? 11.635 3.091 8.232 1.00 88.12 87 PRO A CA 1
ATOM 705 C C . PRO A 1 87 ? 11.325 4.581 8.048 1.00 88.12 87 PRO A C 1
ATOM 707 O O . PRO A 1 87 ? 10.255 5.049 8.424 1.00 88.12 87 PRO A O 1
ATOM 710 N N . ARG A 1 88 ? 12.204 5.305 7.343 1.00 88.38 88 ARG A N 1
ATOM 711 C CA . ARG A 1 88 ? 12.023 6.728 7.032 1.00 88.38 88 ARG A CA 1
ATOM 712 C C . ARG A 1 88 ? 10.753 6.994 6.222 1.00 88.38 88 ARG A C 1
ATOM 714 O O . ARG A 1 88 ? 10.050 7.968 6.474 1.00 88.38 88 ARG A O 1
ATOM 721 N N . VAL A 1 89 ? 10.461 6.163 5.219 1.00 89.38 89 VAL A N 1
ATOM 722 C CA . VAL A 1 89 ? 9.247 6.323 4.399 1.00 89.38 89 VAL A CA 1
ATOM 723 C C . VAL A 1 89 ? 7.994 6.026 5.214 1.00 89.38 89 VAL A C 1
ATOM 725 O O . VAL A 1 89 ? 7.043 6.801 5.152 1.00 89.38 89 VAL A O 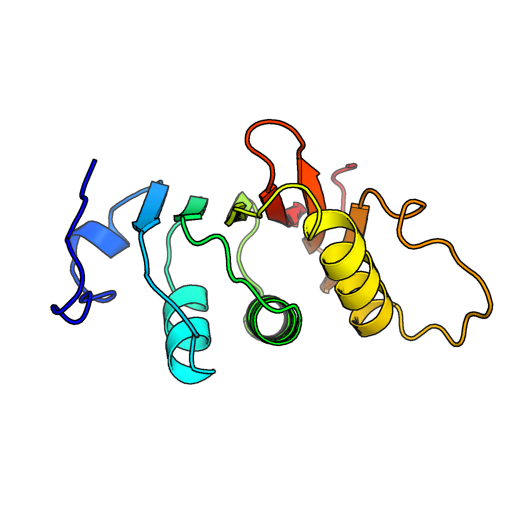1
ATOM 728 N N . LEU A 1 90 ? 8.002 4.955 6.006 1.00 90.94 90 LEU A N 1
ATOM 729 C CA . LEU A 1 90 ? 6.884 4.594 6.872 1.00 90.94 90 LEU A CA 1
ATOM 730 C C . LEU A 1 90 ? 6.586 5.699 7.898 1.00 90.94 90 LEU A C 1
ATOM 732 O O . LEU A 1 90 ? 5.427 6.078 8.058 1.00 90.94 90 LEU A O 1
ATOM 736 N N . PHE A 1 91 ? 7.623 6.271 8.517 1.00 89.88 91 PHE A N 1
ATOM 737 C CA . PHE A 1 91 ? 7.494 7.395 9.443 1.00 89.88 91 PHE A CA 1
ATOM 738 C C . PHE A 1 91 ? 6.852 8.622 8.787 1.00 89.88 91 PHE A C 1
ATOM 740 O O . PHE A 1 91 ? 5.881 9.174 9.300 1.00 89.88 91 PHE A O 1
ATOM 747 N N . LYS A 1 92 ? 7.329 9.012 7.600 1.00 90.81 92 LYS A N 1
ATOM 748 C CA . LYS A 1 92 ? 6.751 10.136 6.852 1.00 90.81 92 LYS A CA 1
ATOM 749 C C . LYS A 1 92 ? 5.295 9.901 6.453 1.00 90.81 92 LYS A C 1
ATOM 751 O O . LYS A 1 92 ? 4.493 10.829 6.504 1.00 90.81 92 LYS A O 1
ATOM 756 N N . LEU A 1 93 ? 4.943 8.676 6.055 1.00 92.31 93 LEU A N 1
ATOM 757 C CA . LEU A 1 93 ? 3.553 8.322 5.762 1.00 92.31 93 LEU A CA 1
ATOM 758 C C . LEU A 1 93 ? 2.685 8.457 7.011 1.00 92.31 93 LEU A C 1
ATOM 760 O O . LEU A 1 93 ? 1.617 9.056 6.953 1.00 92.31 93 LEU A O 1
ATOM 764 N N . TRP A 1 94 ? 3.160 7.957 8.148 1.00 91.50 94 TRP A N 1
ATOM 765 C CA . TRP A 1 94 ? 2.452 8.097 9.412 1.00 91.50 94 TRP A CA 1
ATOM 766 C C . TRP A 1 94 ? 2.206 9.567 9.777 1.00 91.50 94 TRP A C 1
ATOM 768 O O . TRP A 1 94 ? 1.077 9.910 10.124 1.00 91.50 94 TRP A O 1
ATOM 778 N N . GLN A 1 95 ? 3.212 10.440 9.626 1.00 89.81 95 GLN A N 1
ATOM 779 C CA . GLN A 1 95 ? 3.073 11.879 9.892 1.00 89.81 95 GLN A CA 1
ATOM 780 C C . GLN A 1 95 ? 1.976 12.521 9.032 1.00 89.81 95 GLN A C 1
ATOM 782 O O . GLN A 1 95 ? 1.184 13.313 9.533 1.00 89.81 95 GLN A O 1
ATOM 787 N N . GLN A 1 96 ? 1.900 12.150 7.751 1.00 91.25 96 GLN A N 1
ATOM 788 C CA . GLN A 1 96 ? 0.918 12.690 6.805 1.00 91.25 96 GLN A CA 1
ATOM 789 C C . GLN A 1 96 ? -0.530 12.295 7.129 1.00 91.25 96 GLN A C 1
ATOM 791 O O . GLN A 1 96 ? -1.449 13.023 6.767 1.00 91.25 96 GLN A O 1
ATOM 796 N N . PHE A 1 97 ? -0.752 11.142 7.768 1.00 91.06 97 PHE A N 1
ATOM 797 C CA . PHE A 1 97 ? -2.101 10.614 8.008 1.00 91.06 97 PHE A CA 1
ATOM 798 C C . PHE A 1 97 ? -2.573 10.691 9.461 1.00 91.06 97 PHE A C 1
ATOM 800 O O . PHE A 1 97 ? -3.770 10.551 9.697 1.00 91.06 97 PHE A O 1
ATOM 807 N N . ASN A 1 98 ? -1.673 10.918 10.420 1.00 86.12 98 ASN A N 1
ATOM 808 C CA . ASN A 1 98 ? -2.029 11.052 11.836 1.00 86.12 98 ASN A CA 1
ATOM 809 C C . ASN A 1 98 ? -2.014 12.496 12.350 1.00 86.12 98 ASN A C 1
ATOM 811 O O . ASN A 1 98 ? -2.222 12.694 13.545 1.00 86.12 98 ASN A O 1
ATOM 815 N N . ASP A 1 99 ? -1.781 13.477 11.468 1.00 68.12 99 ASP A N 1
ATOM 816 C CA . ASP A 1 99 ? -1.967 14.923 11.691 1.00 68.12 99 ASP A CA 1
ATOM 817 C C . ASP A 1 99 ? -1.479 15.402 13.075 1.00 68.12 99 ASP A C 1
ATOM 819 O O . ASP A 1 99 ? -2.138 16.151 13.798 1.00 68.12 99 ASP A O 1
ATOM 823 N N . THR A 1 100 ? -0.327 14.879 13.501 1.00 63.88 100 THR A N 1
ATOM 824 C CA . THR A 1 100 ? 0.167 15.028 14.870 1.00 63.88 100 THR A CA 1
ATOM 825 C C . THR A 1 100 ? 1.366 15.967 14.901 1.00 63.88 100 THR A C 1
ATOM 827 O O . THR A 1 100 ? 2.436 15.658 14.378 1.00 63.88 100 THR A O 1
ATOM 830 N N . ASN A 1 101 ? 1.201 17.110 15.574 1.00 55.75 101 ASN A N 1
ATOM 831 C CA . ASN A 1 101 ? 2.306 17.945 16.048 1.00 55.75 101 ASN A CA 1
ATOM 832 C C . ASN A 1 101 ? 3.080 17.162 17.118 1.00 55.75 101 ASN A C 1
ATOM 834 O O . ASN A 1 101 ? 2.772 17.284 18.302 1.00 55.75 101 ASN A O 1
ATOM 838 N N . LEU A 1 102 ? 4.042 16.323 16.730 1.00 58.88 102 LEU A N 1
ATOM 839 C CA . LEU A 1 102 ? 4.832 15.560 17.696 1.00 58.88 102 LEU A CA 1
ATOM 840 C C . LEU A 1 102 ? 6.334 15.780 17.519 1.00 58.88 102 LEU A C 1
ATOM 842 O O . LEU A 1 102 ? 6.959 15.358 16.547 1.00 58.88 102 LEU A O 1
ATOM 846 N N . GLN A 1 103 ? 6.874 16.458 18.533 1.00 55.47 103 GLN A N 1
ATOM 847 C CA . GLN A 1 103 ? 8.260 16.415 18.974 1.00 55.47 103 GLN A CA 1
ATOM 848 C C . GLN A 1 103 ? 8.735 14.958 19.138 1.00 55.47 103 GLN A C 1
ATOM 850 O O . GLN A 1 103 ? 8.053 14.139 19.747 1.00 55.47 103 GLN A O 1
ATOM 855 N N . GLU A 1 104 ? 9.936 14.680 18.626 1.00 58.84 104 GLU A N 1
ATOM 856 C CA . GLU A 1 104 ? 10.867 13.646 19.119 1.00 58.84 104 GLU A CA 1
ATOM 857 C C . GLU A 1 104 ? 10.451 12.160 19.054 1.00 58.84 104 GLU A C 1
ATOM 859 O O . GLU A 1 104 ? 10.955 11.350 19.830 1.00 58.84 104 GLU A O 1
ATOM 864 N N . MET A 1 105 ? 9.608 11.735 18.109 1.00 67.00 105 MET A N 1
ATOM 865 C CA . MET A 1 105 ? 9.414 10.294 17.878 1.00 67.00 105 MET A CA 1
ATOM 866 C C . MET A 1 105 ? 10.477 9.735 16.913 1.00 67.00 105 MET A C 1
ATOM 868 O O . MET A 1 105 ? 10.636 10.249 15.807 1.00 67.00 105 MET A O 1
ATOM 872 N N . ASP A 1 106 ? 11.202 8.685 17.324 1.00 67.94 106 ASP A N 1
ATOM 873 C CA . ASP A 1 106 ? 12.198 8.002 16.477 1.00 67.94 106 ASP A CA 1
ATOM 874 C C . ASP A 1 106 ? 11.527 7.329 15.264 1.00 67.94 106 ASP A C 1
ATOM 876 O O . ASP A 1 106 ? 10.498 6.660 15.401 1.00 67.94 106 ASP A O 1
ATOM 880 N N . GLU A 1 107 ? 12.142 7.454 14.082 1.00 68.50 107 GLU A N 1
ATOM 881 C CA . GLU A 1 107 ? 11.678 6.859 12.820 1.00 68.50 107 GLU A CA 1
ATOM 882 C C . GLU A 1 107 ? 11.496 5.336 12.929 1.00 68.50 107 GLU A C 1
ATOM 884 O O . GLU A 1 107 ? 10.694 4.747 12.204 1.00 68.50 107 GLU A O 1
ATOM 889 N N . ARG A 1 108 ? 12.231 4.683 13.837 1.00 72.81 108 ARG A N 1
ATOM 890 C CA . ARG A 1 108 ? 12.180 3.226 14.046 1.00 72.81 108 ARG A CA 1
ATOM 891 C C . ARG A 1 108 ? 11.041 2.762 14.948 1.00 72.81 108 ARG A C 1
ATOM 893 O O . ARG A 1 108 ? 10.778 1.565 15.001 1.00 72.81 108 ARG A O 1
ATOM 900 N N . SER A 1 109 ? 10.373 3.677 15.646 1.00 75.44 109 SER A N 1
ATOM 901 C CA . SER A 1 109 ? 9.295 3.340 16.584 1.00 75.44 109 SER A CA 1
ATOM 902 C C . SER A 1 109 ? 7.999 2.937 15.881 1.00 75.44 109 SER A C 1
ATOM 904 O O . SER A 1 109 ? 7.114 2.355 16.503 1.00 75.44 109 SER A O 1
ATOM 906 N N . ILE A 1 110 ? 7.877 3.231 14.584 1.00 80.12 110 ILE A N 1
ATOM 907 C CA . ILE A 1 110 ? 6.695 2.899 13.792 1.00 80.12 110 ILE A CA 1
ATOM 908 C C . ILE A 1 110 ? 6.976 1.642 12.981 1.00 80.12 110 ILE A C 1
ATOM 910 O O . ILE A 1 110 ? 7.783 1.659 12.056 1.00 80.12 110 ILE A O 1
ATOM 914 N N . SER A 1 111 ? 6.272 0.559 13.300 1.00 84.38 111 SER A N 1
ATOM 915 C CA . SER A 1 111 ? 6.259 -0.670 12.496 1.00 84.38 111 SER A CA 1
ATOM 916 C C . SER A 1 111 ? 5.026 -0.761 11.593 1.00 84.38 111 SER A C 1
ATOM 918 O O . SER A 1 111 ? 5.085 -1.349 10.509 1.00 84.38 111 SER A O 1
ATOM 920 N N . SER A 1 112 ? 3.916 -0.150 12.017 1.00 92.62 112 SER A N 1
ATOM 921 C CA . SER A 1 112 ? 2.657 -0.102 11.281 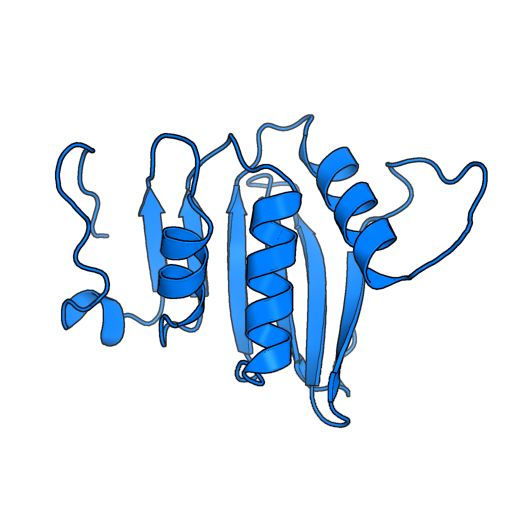1.00 92.62 112 SER A CA 1
ATOM 922 C C . SER A 1 112 ? 1.732 1.009 11.786 1.00 92.62 112 SER A C 1
ATOM 924 O O . SER A 1 112 ? 1.937 1.551 12.872 1.00 92.62 112 SER A O 1
ATOM 926 N N . PHE A 1 113 ? 0.709 1.349 11.000 1.00 93.19 113 PHE A N 1
ATOM 927 C CA . PHE A 1 113 ? -0.410 2.193 11.421 1.00 93.19 113 PHE A CA 1
ATOM 928 C C . PHE A 1 113 ? -1.647 1.985 10.539 1.00 93.19 113 PHE A C 1
ATOM 930 O O . PHE A 1 113 ? -1.574 1.374 9.471 1.00 93.19 113 PHE A O 1
ATOM 937 N N . THR A 1 114 ? -2.793 2.515 10.977 1.00 94.69 114 THR A N 1
ATOM 938 C CA . THR A 1 114 ? -4.063 2.425 10.243 1.00 94.69 114 THR A CA 1
ATOM 939 C C . THR A 1 114 ? -4.613 3.779 9.841 1.00 94.69 114 THR A C 1
ATOM 941 O O . THR A 1 114 ? -4.516 4.732 10.607 1.00 94.69 114 THR A O 1
ATOM 944 N N . ILE A 1 115 ? -5.294 3.825 8.698 1.00 95.38 115 ILE A N 1
ATOM 945 C CA . ILE A 1 115 ? -6.008 5.000 8.199 1.00 95.38 115 ILE A CA 1
ATOM 946 C C . ILE A 1 115 ? -7.459 4.594 7.909 1.00 95.38 115 ILE A C 1
ATOM 948 O O . ILE A 1 115 ? -7.682 3.682 7.106 1.00 95.38 115 ILE A O 1
ATOM 952 N N . PRO A 1 116 ? -8.470 5.217 8.530 1.00 93.81 116 PRO A N 1
ATOM 953 C CA . PRO A 1 116 ? -9.862 4.882 8.252 1.00 93.81 116 PRO A CA 1
ATOM 954 C C . PRO A 1 116 ? -10.257 5.296 6.824 1.00 93.81 116 PRO A C 1
ATOM 956 O O . PRO A 1 116 ? -9.997 6.419 6.401 1.00 93.81 116 PRO A O 1
ATOM 959 N N . ILE A 1 117 ? -10.928 4.402 6.087 1.00 93.25 117 ILE A N 1
ATOM 960 C CA . ILE A 1 117 ? -11.603 4.752 4.822 1.00 93.25 117 ILE A CA 1
ATOM 961 C C . ILE A 1 117 ? -13.055 5.149 5.117 1.00 93.25 117 ILE A C 1
ATOM 963 O O . ILE A 1 117 ? -13.571 6.128 4.582 1.00 93.25 117 ILE A O 1
ATOM 967 N N . ASN A 1 118 ? -13.738 4.341 5.931 1.00 91.12 118 ASN A N 1
ATOM 968 C CA . ASN A 1 118 ? -15.124 4.516 6.373 1.00 91.12 118 ASN A CA 1
ATOM 969 C C . ASN A 1 118 ? -15.386 3.635 7.613 1.00 91.12 118 ASN A C 1
ATOM 971 O O . ASN A 1 118 ? -14.467 3.014 8.140 1.00 91.12 118 ASN A O 1
ATOM 975 N N . SER A 1 119 ? -16.639 3.538 8.069 1.00 91.50 119 SER A N 1
ATOM 976 C CA . SER A 1 119 ? -17.014 2.730 9.243 1.00 91.50 119 SER A CA 1
ATOM 977 C C . SER A 1 119 ? -16.788 1.220 9.087 1.00 91.50 119 SER A C 1
ATOM 979 O O . SER A 1 119 ? -16.804 0.499 10.079 1.00 91.50 119 SER A O 1
ATOM 981 N N . GLN A 1 120 ? -16.597 0.729 7.862 1.00 93.94 120 GLN A N 1
ATOM 982 C CA . GLN A 1 120 ? -16.493 -0.696 7.545 1.00 93.94 120 GLN A CA 1
ATOM 983 C C . GLN A 1 120 ? -15.087 -1.120 7.117 1.00 93.94 120 GLN A C 1
ATOM 985 O O . GLN A 1 120 ? -14.806 -2.314 7.078 1.00 93.94 120 GLN A O 1
ATOM 990 N N . SER A 1 121 ? -14.201 -0.181 6.778 1.00 95.88 121 SER A N 1
ATOM 991 C CA . SER A 1 121 ? -12.895 -0.500 6.199 1.00 95.88 121 SER A CA 1
ATOM 992 C C . SER A 1 121 ? -11.823 0.520 6.555 1.00 95.88 121 SER A C 1
ATOM 994 O O . SER A 1 121 ? -12.085 1.715 6.729 1.00 95.88 121 SER A O 1
ATOM 996 N N . LYS A 1 122 ? -10.590 0.026 6.629 1.00 96.38 122 LYS A N 1
ATOM 997 C CA . LYS A 1 122 ? -9.390 0.799 6.937 1.00 96.38 122 LYS A CA 1
ATOM 998 C C . LYS A 1 122 ? -8.228 0.338 6.070 1.00 96.38 122 LYS A C 1
ATOM 1000 O O . LYS A 1 122 ? -8.204 -0.798 5.607 1.00 96.38 122 LYS A O 1
ATOM 1005 N N . ILE A 1 123 ? -7.266 1.223 5.868 1.00 96.88 123 ILE A N 1
ATOM 1006 C CA . ILE A 1 123 ? -5.978 0.900 5.267 1.00 96.88 123 ILE A CA 1
ATOM 1007 C C . ILE A 1 123 ? -5.005 0.604 6.401 1.00 96.88 123 ILE A C 1
ATOM 1009 O O . ILE A 1 123 ? -4.832 1.440 7.281 1.00 96.88 123 ILE A O 1
ATOM 1013 N N . CYS A 1 124 ? -4.371 -0.559 6.377 1.00 96.50 124 CYS A N 1
ATOM 1014 C CA . CYS A 1 124 ? -3.206 -0.877 7.184 1.00 96.50 124 CYS A CA 1
ATOM 1015 C C . CYS A 1 124 ? -1.943 -0.596 6.366 1.00 96.50 124 CYS A C 1
ATOM 1017 O O . CYS A 1 124 ? -1.829 -1.044 5.224 1.00 96.50 124 CYS A O 1
ATOM 1019 N N . VAL A 1 125 ? -0.992 0.127 6.953 1.00 96.31 125 VAL A N 1
ATOM 1020 C CA . VAL A 1 125 ? 0.322 0.403 6.364 1.00 96.31 125 VAL A CA 1
ATOM 1021 C C . VAL A 1 125 ? 1.384 -0.191 7.276 1.00 96.31 125 VAL A C 1
ATOM 1023 O O . VAL A 1 125 ? 1.410 0.142 8.457 1.00 96.31 125 VAL A O 1
ATOM 1026 N N . TYR A 1 126 ? 2.238 -1.075 6.763 1.00 94.69 126 TYR A N 1
ATOM 1027 C CA . TYR A 1 126 ? 3.234 -1.782 7.576 1.00 94.69 126 TYR A CA 1
ATOM 1028 C C . TYR A 1 126 ? 4.490 -2.161 6.791 1.00 94.69 126 TYR A C 1
ATOM 1030 O O . TYR A 1 126 ? 4.465 -2.302 5.567 1.00 94.69 126 TYR A O 1
ATOM 1038 N N . GLY A 1 127 ? 5.606 -2.308 7.505 1.00 92.25 127 GLY A N 1
ATOM 1039 C CA . GLY A 1 127 ? 6.854 -2.829 6.952 1.00 92.25 127 GLY A CA 1
ATOM 1040 C C . GLY A 1 127 ? 6.943 -4.356 7.038 1.00 92.25 127 GLY A C 1
ATOM 1041 O O . GLY A 1 127 ? 6.462 -4.961 7.989 1.00 92.25 127 GLY A O 1
ATOM 1042 N N . VAL A 1 128 ? 7.589 -4.977 6.054 1.00 91.25 128 VAL A N 1
ATOM 1043 C CA . VAL A 1 128 ? 7.985 -6.395 6.050 1.00 91.25 128 VAL A CA 1
ATOM 1044 C C . VAL A 1 128 ? 9.474 -6.460 5.730 1.00 91.25 128 VAL A C 1
ATOM 1046 O O . VAL A 1 128 ? 9.923 -5.732 4.846 1.00 91.25 128 VAL A O 1
ATOM 1049 N N . ASP A 1 129 ? 10.236 -7.309 6.426 1.00 84.94 129 ASP A N 1
ATOM 1050 C CA . ASP A 1 129 ? 11.701 -7.340 6.311 1.00 84.94 129 ASP A CA 1
ATOM 1051 C C . ASP A 1 129 ? 12.238 -8.202 5.157 1.00 84.94 129 ASP A C 1
ATOM 1053 O O . ASP A 1 129 ? 13.241 -7.824 4.550 1.00 84.94 129 ASP A O 1
ATOM 1057 N N . GLU A 1 130 ? 11.572 -9.306 4.796 1.00 85.56 130 GLU A N 1
ATOM 1058 C CA . GLU A 1 130 ? 12.053 -10.233 3.759 1.00 85.56 130 GLU A CA 1
ATOM 1059 C C . GLU A 1 130 ? 10.944 -10.656 2.765 1.00 85.56 130 GLU A C 1
ATOM 1061 O O . GLU A 1 130 ? 10.005 -11.357 3.148 1.00 85.56 130 GLU A O 1
ATOM 1066 N N . PRO A 1 131 ? 11.025 -10.254 1.475 1.00 87.06 131 PRO A N 1
ATOM 1067 C CA . PRO A 1 131 ? 11.859 -9.161 0.972 1.00 87.06 131 PRO A CA 1
ATOM 1068 C C . PRO A 1 131 ? 11.419 -7.829 1.589 1.00 87.06 131 PRO A C 1
ATOM 1070 O O . PRO A 1 131 ? 10.232 -7.632 1.861 1.00 87.06 131 PRO A O 1
ATOM 1073 N N . LYS A 1 132 ? 12.361 -6.896 1.761 1.00 89.38 132 LYS A N 1
ATOM 1074 C CA . LYS A 1 132 ? 12.062 -5.629 2.425 1.00 89.38 132 LYS A CA 1
ATOM 1075 C C . LYS A 1 132 ? 11.075 -4.790 1.619 1.00 89.38 132 LYS A C 1
ATOM 1077 O O . LYS A 1 132 ? 11.375 -4.362 0.500 1.00 89.38 132 LYS A O 1
ATOM 1082 N N . ARG A 1 133 ? 9.892 -4.557 2.183 1.00 92.19 133 ARG A N 1
ATOM 1083 C CA . ARG A 1 133 ? 8.790 -3.878 1.495 1.00 92.19 133 ARG A CA 1
ATOM 1084 C C . ARG A 1 133 ? 7.865 -3.142 2.447 1.00 92.19 133 ARG A C 1
ATOM 1086 O O . ARG A 1 133 ? 7.700 -3.533 3.597 1.00 92.19 133 ARG A O 1
ATOM 1093 N N . LEU A 1 134 ? 7.229 -2.106 1.923 1.00 93.69 134 LEU A N 1
ATOM 1094 C CA . LEU A 1 134 ? 6.058 -1.491 2.529 1.00 93.69 134 LEU A CA 1
ATOM 1095 C C . LEU A 1 134 ? 4.814 -2.174 1.972 1.00 93.69 134 LEU A C 1
ATOM 1097 O O . LEU A 1 134 ? 4.710 -2.365 0.760 1.00 93.69 134 LEU A O 1
ATOM 1101 N N . VAL A 1 135 ? 3.860 -2.491 2.832 1.00 95.25 135 VAL A N 1
ATOM 1102 C CA . VAL A 1 135 ? 2.560 -3.015 2.436 1.00 95.25 135 VAL A CA 1
ATOM 1103 C C . VAL A 1 135 ? 1.481 -2.006 2.796 1.00 95.25 135 VAL A C 1
ATOM 1105 O O . VAL A 1 135 ? 1.471 -1.460 3.895 1.00 95.25 135 VAL A O 1
ATOM 1108 N N . VAL A 1 136 ? 0.587 -1.764 1.842 1.00 95.69 136 VAL A N 1
ATOM 1109 C CA . VAL A 1 136 ? -0.637 -0.979 1.988 1.00 95.69 136 VAL A CA 1
ATOM 1110 C C . VAL A 1 136 ? -1.799 -1.916 1.693 1.00 95.69 136 VAL A C 1
ATOM 1112 O O . VAL A 1 136 ? -1.933 -2.400 0.569 1.00 95.69 136 VAL A O 1
ATOM 1115 N N . GLU A 1 137 ? -2.627 -2.194 2.690 1.00 96.88 137 GLU A N 1
ATOM 1116 C CA . GLU A 1 137 ? -3.663 -3.223 2.614 1.00 96.88 137 GLU A CA 1
ATOM 1117 C C . GLU A 1 137 ? -5.004 -2.710 3.124 1.00 96.88 137 GLU A C 1
ATOM 1119 O O . GLU A 1 137 ? -5.074 -2.073 4.170 1.00 96.88 137 GLU A O 1
ATOM 1124 N N . VAL A 1 138 ? -6.081 -2.985 2.390 1.00 96.31 138 VAL A N 1
ATOM 1125 C CA . VAL A 1 138 ? -7.438 -2.650 2.820 1.00 96.31 138 VAL A CA 1
ATOM 1126 C C . VAL A 1 138 ? -8.020 -3.809 3.611 1.00 96.31 138 VAL A C 1
ATOM 1128 O O . VAL A 1 138 ? -8.320 -4.863 3.049 1.00 96.31 138 VAL A O 1
ATOM 1131 N N . LEU A 1 139 ? -8.259 -3.563 4.890 1.00 95.88 139 LEU A N 1
ATOM 1132 C CA . LEU A 1 139 ? -8.861 -4.501 5.825 1.00 95.88 139 LEU A CA 1
ATOM 1133 C C . LEU A 1 139 ? -10.278 -4.065 6.193 1.00 95.88 139 LEU A C 1
ATOM 1135 O O . LEU A 1 139 ? -10.655 -2.892 6.066 1.00 95.88 139 LEU A O 1
ATOM 1139 N N . SER A 1 140 ? -11.062 -5.017 6.687 1.00 94.00 140 SER A N 1
ATOM 1140 C CA . SER A 1 140 ? -12.292 -4.703 7.404 1.00 94.00 140 SER A CA 1
ATOM 1141 C C . SER A 1 140 ? -11.957 -3.894 8.660 1.00 94.00 140 SER A C 1
ATOM 1143 O O . SER A 1 140 ? -10.927 -4.103 9.303 1.00 94.00 140 SER A O 1
ATOM 1145 N N . ALA A 1 141 ? -12.832 -2.967 9.052 1.00 89.12 141 ALA A N 1
ATOM 1146 C CA . ALA A 1 141 ? -12.631 -2.164 10.261 1.00 89.12 141 ALA A CA 1
ATOM 1147 C C . ALA A 1 141 ? -12.430 -3.038 11.517 1.00 89.12 141 ALA A C 1
ATOM 1149 O O . ALA A 1 141 ? -11.674 -2.655 12.413 1.00 89.12 141 ALA A O 1
ATOM 1150 N N . MET A 1 142 ? -13.049 -4.225 11.528 1.00 83.44 142 MET A N 1
ATOM 1151 C CA . MET A 1 142 ? -13.047 -5.189 12.633 1.00 83.44 142 MET A CA 1
ATOM 1152 C C . MET A 1 142 ? -11.807 -6.097 12.692 1.00 83.44 142 MET A C 1
ATOM 1154 O O . MET A 1 142 ? -11.637 -6.812 13.673 1.00 83.44 142 MET A O 1
ATOM 1158 N N . GLU A 1 143 ? -10.957 -6.112 11.663 1.00 76.19 143 GLU A N 1
ATOM 1159 C CA . GLU A 1 143 ? -9.754 -6.957 11.646 1.00 76.19 143 GLU A CA 1
ATOM 1160 C C . GLU A 1 143 ? -8.615 -6.296 12.440 1.00 76.19 143 GLU A C 1
ATOM 1162 O O . GLU A 1 143 ? -8.344 -5.106 12.264 1.00 76.19 143 GLU A O 1
ATOM 1167 N N . SER A 1 144 ? -7.948 -7.046 13.323 1.00 62.62 144 SER A N 1
ATOM 1168 C CA . SER A 1 144 ? -6.704 -6.606 13.978 1.00 62.62 144 SER A CA 1
ATOM 1169 C C . SER A 1 144 ? -5.494 -6.846 13.071 1.00 62.62 144 SER A C 1
ATOM 1171 O O . SER A 1 144 ? -5.534 -7.739 12.226 1.00 62.62 144 SER A O 1
ATOM 1173 N N . ILE A 1 145 ? -4.449 -6.031 13.253 1.00 58.94 145 ILE A N 1
ATOM 1174 C CA . ILE A 1 145 ? -3.143 -6.154 12.579 1.00 58.94 145 ILE A CA 1
ATOM 1175 C C . ILE A 1 145 ? -2.271 -7.139 13.350 1.00 58.94 145 ILE A C 1
ATOM 1177 O O . ILE A 1 145 ? -2.278 -7.036 14.599 1.00 58.94 145 ILE A O 1
#

=== Feature glossary ===
Legend for the data blocks above and below:

— What the protein is —

The amino-acid sequence is the protein's primary structure: the linear order of residues from the N-terminus to the C-terminus, written in one-letter code. Everything else here — the 3D coordinates, the secondary structure, the domain annotations — is ultimately a consequence of this string.

Database cross-references. InterPro integrates a dozen domain/family signature databases into unified entries with residue-range hits. GO terms attach function/process/location labels with evidence codes. CATH codes position the fold in a four-level structural taxonomy. Organism is the NCBI-taxonomy species name.

— Where its atoms are —

The mmCIF block holds the 3D Cartesian coordinates of each backbone atom (N, Cα, C, O) in ångströms. mmCIF is the PDB's canonical archive format — a tagged-loop text representation of the atomic model.

The six renders are orthographic views along the three Cartesian axes in both directions. Representation (cartoon, sticks, or surface) and color scheme (sequence-rainbow or by-chain) vary across proteins so the training set covers all the common visualization conventions.

— Local backbone conformation —

Secondary structure is the local, repeating backbone conformation. DSSP classifies it into eight states by reading the hydrogen-bond network: three helix types (H, G, I), two β types (E, B), two non-regular types (T, S), and unstructured coil (-).

SS3 is a coarse helix/strand/coil call (letters a/b/c) made by the P-SEA algorithm from inter-Cα distances and dihedrals. It is less detailed than DSSP but needs only Cα positions.

Backbone dihedral angles. Every residue except chain termini has a φ (preceding-C → N → Cα → C) and a ψ (N → Cα → C → next-N). They are reported in degrees following the IUPAC sign convention. Secondary structure is essentially a statement about which (φ, ψ) basin each residue occupies.

— Global shape and packing —

The geometric summary reports three shape descriptors. Rg (radius of gyration) measures how spread out the Cα atoms are about their centre of mass; compact globular proteins have small Rg, elongated or unfolded ones large. Cα contacts (<8 Å, |i−j|>4) count long-range residue pairs in spatial proximity — high for tightly packed folds, near zero for rods or random coil. The bounding-box extents give the protein's footprint along x, y, z in Å.

Solvent accessibility: the surface area of each residue that a 1.4 Å water probe can touch, in Å². When only backbone atoms are present the absolute values are lower than full-atom SASA (side chains contribute most of the area) and are flagged as backbone-only.

Plot images: a contact map (which residues are close in 3D, as an N×N binary image), a Ramachandran scatter (backbone torsion angles, revealing secondary-structure composition at a glance), and — for AlphaFold structures — a PAE heatmap (pairwise prediction confidence).

— Structural neighborhood —

Foldseek's 3Di representation compresses backbone geometry into a per-residue letter drawn from a learne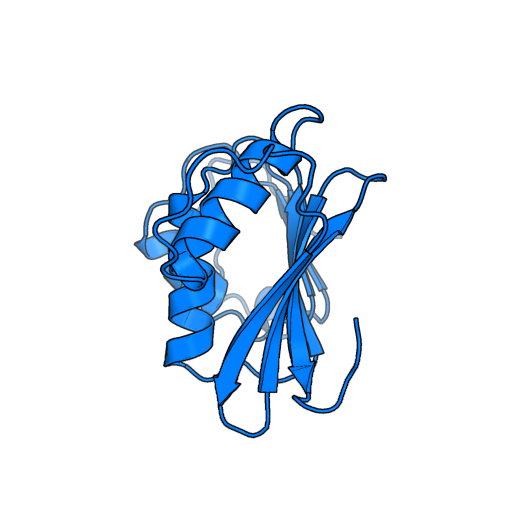d twenty-state alphabet. It captures the tertiary interaction pattern around each residue — which residues are packed against it in space, regardless of where they are in sequence.

Structural nearest neighbors (via Foldseek easy-search vs the PDB). Reported per hit: target PDB id, E-value, and alignment TM-score. A TM-score above ~0.5 is the conventional threshold for 'same fold'.

— Confidence and disorder —

pLDDT (predicted Local Distance Difference Test) is AlphaFold's per-residue confidence score, ranging from 0 to 100. Values above 90 indicate high confidence (typically well-packed cores); 70–90 is confident; 50–70 low confidence; below 50 usually means the region is disordered or the prediction is unreliable there. AlphaFold stores pLDDT in the mmCIF B-factor column.

For experimental (PDB) structures, the B-factor (temperature factor) quantifies the positional spread of each atom in the crystal — a combination of thermal vibration and static disorder — in units of Å². High B-factors mark flexible loops or poorly resolved regions; low B-factors mark the rigid, well-ordered core.

Predicted Aligned Error (PAE) is an AlphaFold confidence matrix: entry (i, j) is the expected error in the position of residue j, in ångströms, when the prediction is superimposed on the true structure at residue i. Low PAE within a block of residues means that block is internally rigid and well-predicted; high PAE between two blocks means their relative placement is uncertain even if each block individually is confident.